Protein AF-A0A258SSS2-F1 (afdb_monomer)

Solvent-accessible surface area (backbone atoms only — not comparable to full-atom values): 5222 Å² total; per-residue (Å²): 94,27,67,33,16,46,51,52,49,51,52,36,58,74,70,70,54,55,67,56,61,50,15,57,75,50,71,47,52,45,69,54,49,53,32,33,36,54,26,74,38,62,55,66,52,71,73,52,53,52,35,49,32,61,75,69,69,50,59,68,69,62,35,52,49,52,51,52,30,30,71,72,18,52,71,69,84,82,78,85,44,83,92,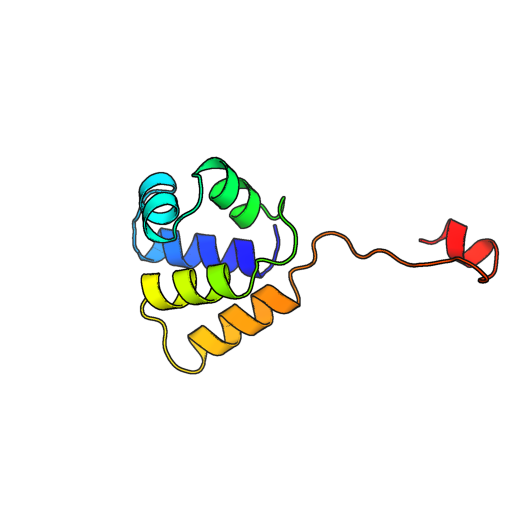54,58,72,68,53,57,77,74,105

Mean predicted aligned error: 5.87 Å

Nearest PDB structures (foldseek):
  3qq6-assembly1_A  TM=8.867E-01  e=8.617E-04  Bacillus subtilis
  3zkc-assembly1_B  TM=9.019E-01  e=1.146E-03  Bacillus subtilis subsp. subtilis str. 168
  7t5u-assembly1_A  TM=9.086E-01  e=4.501E-03  Escherichia coli
  3zkc-assembly1_A  TM=9.010E-01  e=2.853E-03  Bacillus subtilis subsp. subtilis str. 168
  1b0n-assembly1_A  TM=5.913E-01  e=3.879E-04  Bacillus subtilis

Foldseek 3Di:
DALLLCVLVVLCVVVVHDLQVLCVQLVHHSVVNVCSNVLVDAQDDPSSLVSSCVVSVDDDPVSVVSVVSSVRSGSDDDDDCVPHDPVVVVVD

Structure (mmCIF, N/CA/C/O backbone):
data_AF-A0A258SSS2-F1
#
_entry.id   AF-A0A258SSS2-F1
#
loop_
_atom_site.group_PDB
_atom_site.id
_atom_site.type_symbol
_atom_site.label_atom_id
_atom_site.label_alt_id
_atom_site.label_comp_id
_atom_site.label_asym_id
_atom_site.label_entity_id
_atom_site.label_seq_id
_atom_site.pdbx_PDB_ins_code
_atom_site.Cartn_x
_atom_site.Cartn_y
_atom_site.Cartn_z
_atom_site.occupancy
_atom_site.B_iso_or_equiv
_atom_site.auth_seq_id
_atom_site.auth_comp_id
_atom_site.auth_asym_id
_atom_site.auth_atom_id
_atom_site.pdbx_PDB_model_num
ATOM 1 N N . MET A 1 1 ? -4.556 6.774 -10.666 1.00 78.00 1 MET A N 1
ATOM 2 C CA . MET A 1 1 ? -4.926 5.706 -9.709 1.00 78.00 1 MET A CA 1
ATOM 3 C C . MET A 1 1 ? -4.710 4.357 -10.376 1.00 78.00 1 MET A C 1
ATOM 5 O O . MET A 1 1 ? -5.203 4.180 -11.480 1.00 78.00 1 MET A O 1
ATOM 9 N N . THR A 1 2 ? -3.946 3.449 -9.760 1.00 90.12 2 THR A N 1
ATOM 10 C CA . THR A 1 2 ? -3.708 2.097 -10.301 1.00 90.12 2 THR A CA 1
ATOM 11 C C . THR A 1 2 ? -4.899 1.177 -10.000 1.00 90.12 2 THR A C 1
ATOM 13 O O . THR A 1 2 ? -5.628 1.446 -9.037 1.00 90.12 2 THR A O 1
ATOM 16 N N . PRO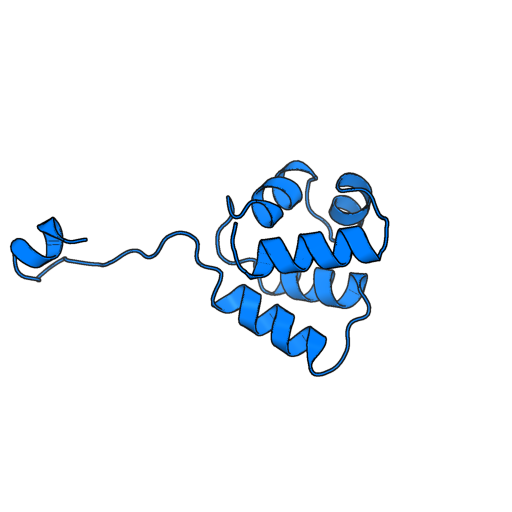 A 1 3 ? -5.112 0.092 -10.771 1.00 92.00 3 PRO A N 1
ATOM 17 C CA . PRO A 1 3 ? -6.169 -0.881 -10.482 1.00 92.00 3 PRO A CA 1
ATOM 18 C C . PRO A 1 3 ? -6.100 -1.440 -9.051 1.00 92.00 3 PRO A C 1
ATOM 20 O O . PRO A 1 3 ? -7.115 -1.480 -8.357 1.00 92.00 3 PRO A O 1
ATOM 23 N N . PHE A 1 4 ? -4.898 -1.760 -8.557 1.00 94.75 4 PHE A N 1
ATOM 24 C CA . PHE A 1 4 ? -4.697 -2.202 -7.174 1.00 94.75 4 PHE A CA 1
ATOM 25 C C . PHE A 1 4 ? -5.053 -1.113 -6.153 1.00 94.75 4 PHE A C 1
ATOM 27 O O . PHE A 1 4 ? -5.787 -1.372 -5.203 1.00 94.75 4 PHE A O 1
ATOM 34 N N . GLY A 1 5 ? -4.578 0.122 -6.359 1.00 95.38 5 GLY A N 1
ATOM 35 C CA . GLY A 1 5 ? -4.858 1.241 -5.455 1.00 95.38 5 GLY A CA 1
ATOM 36 C C . GLY A 1 5 ? -6.353 1.542 -5.330 1.00 95.38 5 GLY A C 1
ATOM 37 O O . GLY A 1 5 ? -6.849 1.751 -4.222 1.00 95.38 5 GLY A O 1
ATOM 38 N N . ARG A 1 6 ? -7.087 1.479 -6.451 1.00 95.62 6 ARG A N 1
ATOM 39 C CA . ARG A 1 6 ? -8.553 1.585 -6.470 1.00 95.62 6 ARG A CA 1
ATOM 40 C C . ARG A 1 6 ? -9.189 0.501 -5.602 1.00 95.62 6 ARG A C 1
ATOM 42 O O . ARG A 1 6 ? -9.987 0.816 -4.722 1.00 95.62 6 ARG A O 1
ATOM 49 N N . ARG A 1 7 ? -8.808 -0.759 -5.826 1.00 95.88 7 ARG A N 1
ATOM 50 C CA . ARG A 1 7 ? -9.389 -1.910 -5.129 1.00 95.88 7 ARG A CA 1
ATOM 51 C C . ARG A 1 7 ? -9.142 -1.864 -3.622 1.00 95.88 7 ARG A C 1
ATOM 53 O O . ARG A 1 7 ? -10.051 -2.125 -2.838 1.00 95.88 7 ARG A O 1
ATOM 60 N N . VAL A 1 8 ? -7.936 -1.471 -3.213 1.00 96.12 8 VAL A N 1
ATOM 61 C CA . VAL A 1 8 ? -7.584 -1.253 -1.803 1.00 96.12 8 VAL A CA 1
ATOM 62 C C . VAL A 1 8 ? -8.466 -0.176 -1.174 1.00 96.12 8 VAL A C 1
ATOM 64 O O . VAL A 1 8 ? -9.011 -0.387 -0.091 1.00 96.12 8 VAL A O 1
ATOM 67 N N . ARG A 1 9 ? -8.670 0.948 -1.869 1.00 97.06 9 ARG A N 1
ATOM 68 C CA . ARG A 1 9 ? -9.526 2.039 -1.389 1.00 97.06 9 ARG A CA 1
ATOM 69 C C . ARG A 1 9 ? -10.986 1.609 -1.233 1.00 97.06 9 ARG A C 1
ATOM 71 O O . ARG A 1 9 ? -11.625 1.987 -0.254 1.00 97.06 9 ARG A O 1
ATOM 78 N N . GLU A 1 10 ? -11.503 0.808 -2.162 1.00 96.75 10 GLU A N 1
ATOM 79 C CA . GLU A 1 10 ? -12.851 0.228 -2.083 1.00 96.75 10 GLU A CA 1
ATOM 80 C C . GLU A 1 10 ? -12.992 -0.723 -0.893 1.00 96.75 10 GLU A C 1
ATOM 82 O O . GLU A 1 10 ? -13.940 -0.607 -0.121 1.00 96.75 10 GLU A O 1
ATOM 87 N N . LEU A 1 11 ? -12.042 -1.643 -0.707 1.00 96.50 11 LEU A N 1
ATOM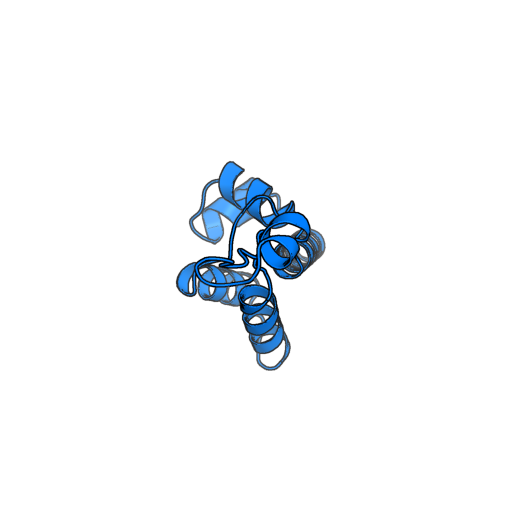 88 C CA . LEU A 1 11 ? -12.006 -2.552 0.443 1.00 96.50 11 LEU A CA 1
ATOM 89 C C . LEU A 1 11 ? -11.969 -1.782 1.768 1.00 96.50 11 LEU A C 1
ATOM 91 O O . LEU A 1 11 ? -12.731 -2.091 2.686 1.00 96.50 11 LEU A O 1
ATOM 95 N N . ARG A 1 12 ? -11.138 -0.738 1.844 1.00 97.75 12 ARG A N 1
ATOM 96 C CA . ARG A 1 12 ? -11.038 0.128 3.019 1.00 97.75 12 ARG A CA 1
ATOM 97 C C . ARG A 1 12 ? -12.359 0.836 3.319 1.00 97.75 12 ARG A C 1
ATOM 99 O O . ARG A 1 12 ? -12.800 0.830 4.465 1.00 97.75 12 ARG A O 1
ATOM 106 N N . ALA A 1 13 ? -13.001 1.399 2.294 1.00 97.56 13 ALA A N 1
ATOM 107 C CA . ALA A 1 13 ? -14.303 2.050 2.424 1.00 97.56 13 ALA A CA 1
ATOM 108 C C . ALA A 1 13 ? -15.399 1.063 2.858 1.00 97.56 13 ALA A C 1
ATOM 110 O O . ALA A 1 13 ? -16.158 1.376 3.769 1.00 97.56 13 ALA A O 1
ATOM 111 N N . ARG A 1 14 ? -15.437 -0.147 2.277 1.00 96.81 14 ARG A N 1
ATOM 112 C CA . ARG A 1 14 ? -16.381 -1.211 2.667 1.00 96.81 14 ARG A CA 1
ATOM 113 C C . ARG A 1 14 ? -16.211 -1.639 4.125 1.00 96.81 14 ARG A C 1
ATOM 115 O O . ARG A 1 14 ? -17.203 -1.866 4.803 1.00 96.81 14 ARG A O 1
ATOM 122 N N . LYS A 1 15 ? -14.968 -1.732 4.610 1.00 96.75 15 LYS A N 1
ATOM 123 C CA . LYS A 1 15 ? -14.668 -2.077 6.010 1.00 96.75 15 LYS A CA 1
ATOM 124 C C . LYS A 1 15 ? -14.916 -0.912 6.983 1.00 96.75 15 LYS A C 1
ATOM 126 O O . LYS A 1 15 ? -14.947 -1.137 8.186 1.00 96.75 15 LYS A O 1
ATOM 131 N N . GLY A 1 16 ? -15.077 0.318 6.485 1.00 97.75 16 GLY A N 1
ATOM 132 C CA . GLY A 1 16 ? -15.356 1.500 7.307 1.00 97.75 16 GLY A CA 1
ATOM 133 C C . GLY A 1 16 ? -14.170 1.989 8.144 1.00 97.75 16 GLY A C 1
ATOM 134 O O . GLY A 1 16 ? -14.375 2.681 9.134 1.00 97.75 16 GLY A O 1
ATOM 135 N N . VAL A 1 17 ? -12.937 1.637 7.765 1.00 98.06 17 VAL A N 1
ATOM 136 C CA . VAL A 1 17 ? -11.726 2.005 8.520 1.00 98.06 17 VAL A CA 1
ATOM 137 C C . VAL A 1 17 ? -11.046 3.237 7.931 1.00 98.06 17 VAL A C 1
ATOM 139 O O . VAL A 1 17 ? -11.038 3.481 6.713 1.00 98.06 17 VAL A O 1
ATOM 142 N N . THR A 1 18 ? -10.428 4.025 8.799 1.00 98.25 18 THR A N 1
ATOM 143 C CA . THR A 1 18 ? -9.638 5.181 8.387 1.00 98.25 18 THR A CA 1
ATOM 144 C C . THR A 1 18 ? -8.369 4.748 7.650 1.00 98.25 18 THR A C 1
ATOM 146 O O . THR A 1 18 ? -7.885 3.618 7.755 1.00 98.25 18 THR A O 1
ATOM 149 N N . LEU A 1 19 ? -7.797 5.680 6.885 1.00 98.25 19 LEU A N 1
ATOM 150 C CA . LEU A 1 19 ? -6.518 5.471 6.206 1.00 98.25 19 LEU A CA 1
ATOM 151 C C . LEU A 1 19 ? -5.397 5.135 7.207 1.00 98.25 19 LEU A C 1
ATOM 153 O O . LEU A 1 19 ? -4.601 4.237 6.951 1.00 98.25 19 LEU A O 1
ATOM 157 N N . SER A 1 20 ? -5.347 5.824 8.351 1.00 98.31 20 SER A N 1
ATOM 158 C CA . SER A 1 20 ? -4.303 5.621 9.361 1.00 98.31 20 SER A CA 1
ATOM 159 C C . SER A 1 20 ? -4.412 4.266 10.058 1.00 98.31 20 SER A C 1
ATOM 161 O O . SER A 1 20 ? -3.398 3.590 10.217 1.00 98.31 20 SER A O 1
ATOM 163 N N . GLU A 1 21 ? -5.621 3.832 10.424 1.00 98.44 21 GLU A N 1
ATOM 164 C CA . GLU A 1 21 ? -5.843 2.511 11.033 1.00 98.44 21 GLU A CA 1
ATOM 165 C C . GLU A 1 21 ? -5.408 1.386 10.099 1.00 98.44 21 GLU A C 1
ATOM 167 O O . GLU A 1 21 ? -4.655 0.499 10.502 1.00 98.44 21 GLU A O 1
ATOM 172 N N . MET A 1 22 ? -5.832 1.444 8.831 1.00 98.31 22 MET A N 1
ATOM 173 C CA . MET A 1 22 ? -5.426 0.441 7.853 1.00 98.31 22 MET A CA 1
ATOM 174 C C . MET A 1 22 ? -3.914 0.471 7.626 1.00 98.31 22 MET A C 1
ATOM 176 O O . MET A 1 22 ? -3.295 -0.590 7.589 1.00 98.31 22 MET A O 1
ATOM 180 N N . ALA A 1 23 ? -3.313 1.656 7.477 1.00 98.31 23 ALA A N 1
ATOM 181 C CA . ALA A 1 23 ? -1.880 1.788 7.233 1.00 98.31 23 ALA A CA 1
ATOM 182 C C . ALA A 1 23 ? -1.059 1.118 8.342 1.00 98.31 23 ALA A C 1
ATOM 184 O O . ALA A 1 23 ? -0.190 0.297 8.042 1.00 98.31 23 ALA A O 1
ATOM 185 N N . HIS A 1 24 ? -1.391 1.389 9.607 1.00 98.12 24 HIS A N 1
ATOM 186 C CA . HIS A 1 24 ? -0.743 0.737 10.742 1.00 98.12 24 HIS A CA 1
ATOM 187 C C . HIS A 1 24 ? -0.970 -0.778 10.739 1.00 98.12 24 HIS A C 1
ATOM 189 O O . HIS A 1 24 ? -0.012 -1.530 10.901 1.00 98.12 24 HIS A O 1
ATOM 195 N N . ALA A 1 25 ? -2.198 -1.237 10.482 1.00 97.75 25 ALA A N 1
ATOM 196 C CA . ALA A 1 25 ? -2.522 -2.662 10.477 1.00 97.75 25 ALA A CA 1
ATOM 197 C C . ALA A 1 25 ? -1.785 -3.450 9.380 1.00 97.75 25 ALA A C 1
ATOM 199 O O . ALA A 1 25 ? -1.347 -4.573 9.615 1.00 97.75 25 ALA A O 1
ATOM 200 N N . VAL A 1 26 ? -1.601 -2.862 8.193 1.00 97.44 26 VAL A N 1
ATOM 201 C CA . VAL A 1 26 ? -0.838 -3.490 7.099 1.00 97.44 26 VAL A CA 1
ATOM 202 C C . VAL A 1 26 ? 0.655 -3.151 7.146 1.00 97.44 26 VAL A C 1
ATOM 204 O O . VAL A 1 26 ? 1.389 -3.527 6.235 1.00 97.44 26 VAL A O 1
ATOM 207 N N . GLY A 1 27 ? 1.127 -2.464 8.192 1.00 97.38 27 GLY A N 1
ATOM 208 C CA . GLY A 1 27 ? 2.539 -2.171 8.445 1.00 97.38 27 GLY A CA 1
ATOM 209 C C . GLY A 1 27 ? 3.181 -1.230 7.422 1.00 97.38 27 GLY A C 1
ATOM 210 O O . GLY A 1 27 ? 4.277 -1.514 6.928 1.00 97.38 27 GLY A O 1
ATOM 211 N N . VAL A 1 28 ? 2.495 -0.145 7.060 1.00 97.38 28 VAL A N 1
ATOM 212 C CA . VAL A 1 28 ? 3.012 0.951 6.222 1.00 97.38 28 VAL A CA 1
ATOM 213 C C . VAL A 1 28 ? 2.643 2.307 6.826 1.00 97.38 28 VAL A C 1
ATOM 215 O O . VAL A 1 28 ? 1.816 2.403 7.727 1.00 97.38 28 VAL A O 1
ATOM 218 N N . THR A 1 29 ? 3.234 3.390 6.323 1.00 98.12 29 THR A N 1
ATOM 219 C CA . THR A 1 29 ? 2.849 4.737 6.767 1.00 98.12 29 THR A CA 1
ATOM 220 C C . THR A 1 29 ? 1.532 5.186 6.116 1.00 98.12 29 THR A C 1
ATOM 222 O O . THR A 1 29 ? 1.253 4.797 4.975 1.00 98.12 29 THR A O 1
ATOM 225 N N . PRO A 1 30 ? 0.741 6.065 6.763 1.00 98.00 30 PRO A N 1
ATOM 226 C CA . PRO A 1 30 ? -0.448 6.663 6.145 1.00 98.00 30 PRO A CA 1
ATOM 227 C C . PRO A 1 30 ? -0.130 7.341 4.804 1.00 98.00 30 PRO A C 1
ATOM 229 O O . PRO A 1 30 ? -0.843 7.164 3.818 1.00 98.00 30 PRO A O 1
ATOM 232 N N . THR A 1 31 ? 1.006 8.039 4.715 1.00 97.44 31 THR A N 1
ATOM 233 C CA . THR A 1 31 ? 1.486 8.664 3.472 1.00 97.44 31 THR A CA 1
ATOM 234 C C . THR A 1 31 ? 1.731 7.641 2.364 1.00 97.44 31 THR A C 1
ATOM 236 O O . THR A 1 31 ? 1.375 7.883 1.209 1.00 97.44 31 THR A O 1
ATOM 239 N N . TYR A 1 32 ? 2.319 6.487 2.696 1.00 96.75 32 TYR A N 1
ATOM 240 C CA . TYR A 1 32 ? 2.523 5.406 1.735 1.00 96.75 32 TYR A CA 1
ATOM 241 C C . TYR A 1 32 ? 1.186 4.856 1.233 1.00 96.75 32 TYR A C 1
ATOM 243 O O . TYR A 1 32 ? 0.994 4.764 0.019 1.00 96.75 32 TYR A O 1
ATOM 251 N N . LEU A 1 33 ? 0.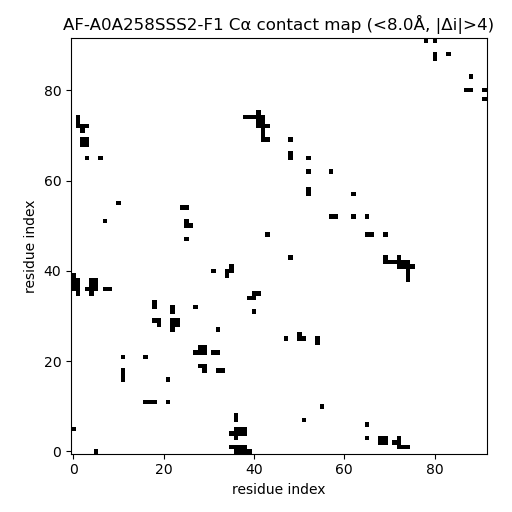255 4.539 2.141 1.00 97.31 33 LEU A N 1
ATOM 252 C CA . LEU A 1 33 ? -1.055 4.000 1.771 1.00 97.31 33 LEU A CA 1
ATOM 253 C C . LEU A 1 33 ? -1.857 5.000 0.926 1.00 97.31 33 LEU A C 1
ATOM 255 O O . LEU A 1 33 ? -2.423 4.622 -0.094 1.00 97.31 33 LEU A O 1
ATOM 259 N N . SER A 1 34 ? -1.824 6.290 1.269 1.00 97.25 34 SER A N 1
ATOM 260 C CA . SER A 1 34 ? -2.438 7.347 0.456 1.00 97.25 34 SER A CA 1
ATOM 261 C C . SER A 1 34 ? -1.835 7.410 -0.949 1.00 97.25 34 SER A C 1
ATOM 263 O O . SER A 1 34 ? -2.561 7.450 -1.946 1.00 97.25 34 SER A O 1
ATOM 265 N N . ALA A 1 35 ? -0.506 7.376 -1.068 1.00 95.50 35 ALA A N 1
ATOM 266 C CA . ALA A 1 35 ? 0.149 7.375 -2.371 1.00 95.50 35 ALA A CA 1
ATOM 267 C C . ALA A 1 35 ? -0.220 6.125 -3.192 1.00 95.50 35 ALA A C 1
ATOM 269 O O . ALA A 1 35 ? -0.462 6.239 -4.392 1.00 95.50 35 ALA A O 1
ATOM 270 N N . LEU A 1 36 ? -0.321 4.958 -2.554 1.00 94.88 36 LEU A N 1
ATOM 271 C CA . LEU A 1 36 ? -0.748 3.705 -3.176 1.00 94.88 36 LEU A CA 1
ATOM 272 C C . LEU A 1 36 ? -2.191 3.779 -3.693 1.00 94.88 36 LEU A C 1
ATOM 274 O O . LEU A 1 36 ? -2.422 3.538 -4.877 1.00 94.88 36 LEU A O 1
ATOM 278 N N . GLU A 1 37 ? -3.142 4.192 -2.852 1.00 95.75 37 GLU A N 1
ATOM 279 C CA . GLU A 1 37 ? -4.559 4.323 -3.221 1.00 95.75 37 GLU A CA 1
ATOM 280 C C . GLU A 1 37 ? -4.788 5.330 -4.348 1.00 95.75 37 GLU A C 1
ATOM 282 O O . GLU A 1 37 ? -5.696 5.164 -5.154 1.00 95.75 37 GLU A O 1
ATOM 287 N N . ASN A 1 38 ? -3.951 6.362 -4.449 1.00 94.50 38 ASN A N 1
ATOM 288 C CA . ASN A 1 38 ? -4.044 7.356 -5.519 1.00 94.50 38 ASN A CA 1
ATOM 289 C C . ASN A 1 38 ? -3.224 6.981 -6.772 1.00 94.50 38 ASN A C 1
ATOM 291 O O . ASN A 1 38 ? -3.266 7.690 -7.780 1.00 94.50 38 ASN A O 1
ATOM 295 N N . GLY A 1 39 ? -2.522 5.841 -6.769 1.00 89.56 39 GLY A N 1
ATOM 296 C CA . GLY A 1 39 ? -1.689 5.372 -7.884 1.00 89.56 39 GLY A CA 1
ATOM 297 C C . GLY A 1 39 ? -0.387 6.150 -8.079 1.00 89.56 39 GLY A C 1
ATOM 298 O O . GLY A 1 39 ? 0.159 6.161 -9.174 1.00 89.56 39 GLY A O 1
ATOM 299 N N . LYS A 1 40 ? 0.100 6.809 -7.026 1.00 89.12 40 LYS A N 1
ATOM 300 C CA . LYS A 1 40 ? 1.402 7.493 -6.963 1.00 89.12 40 LYS A CA 1
ATOM 301 C C . LYS A 1 40 ? 2.525 6.568 -6.466 1.00 89.12 40 LYS A C 1
ATOM 303 O O . LYS A 1 40 ? 3.606 7.038 -6.121 1.00 89.12 40 LYS A O 1
ATOM 308 N N . ARG A 1 41 ? 2.272 5.258 -6.377 1.00 87.19 41 ARG A N 1
ATOM 309 C CA . ARG A 1 41 ? 3.268 4.228 -6.053 1.00 87.19 41 ARG A CA 1
ATOM 310 C C . ARG A 1 41 ? 3.314 3.171 -7.139 1.00 87.19 41 ARG A C 1
ATOM 312 O O . ARG A 1 41 ? 2.285 2.862 -7.733 1.00 87.19 41 ARG A O 1
ATOM 319 N N . GLY A 1 42 ? 4.528 2.662 -7.357 1.00 82.19 42 GLY A N 1
ATOM 320 C CA . GLY A 1 42 ? 4.817 1.542 -8.246 1.00 82.19 42 GLY A CA 1
ATOM 321 C C . GLY A 1 42 ? 4.131 0.246 -7.818 1.00 82.19 42 GLY A C 1
ATOM 322 O O . GLY A 1 42 ? 3.355 0.235 -6.858 1.00 82.19 42 GLY A O 1
ATOM 323 N N . ARG A 1 43 ? 4.467 -0.850 -8.506 1.00 87.25 43 ARG A N 1
ATOM 324 C CA . ARG A 1 43 ? 3.973 -2.190 -8.174 1.00 87.25 43 ARG A CA 1
ATOM 325 C C . ARG A 1 43 ? 4.166 -2.465 -6.674 1.00 87.25 43 ARG A C 1
ATOM 327 O O . ARG A 1 43 ? 5.294 -2.352 -6.183 1.00 87.25 43 ARG A O 1
ATOM 334 N N . PRO A 1 44 ? 3.093 -2.779 -5.925 1.00 91.81 44 PRO A N 1
ATOM 335 C CA . PRO A 1 44 ? 3.222 -3.113 -4.515 1.00 91.81 44 PRO A CA 1
ATOM 336 C C . PRO A 1 44 ? 4.037 -4.401 -4.369 1.00 91.81 44 PRO A C 1
ATOM 338 O O . PRO A 1 44 ? 3.970 -5.302 -5.206 1.00 91.81 44 PRO A O 1
ATOM 341 N N . THR A 1 45 ? 4.819 -4.492 -3.297 1.00 93.19 45 THR A N 1
ATOM 342 C CA . THR A 1 45 ? 5.636 -5.678 -3.036 1.00 93.19 45 THR A CA 1
ATOM 343 C C . THR A 1 45 ? 4.758 -6.858 -2.628 1.00 93.19 45 THR A C 1
ATOM 345 O O . THR A 1 45 ? 3.712 -6.676 -2.000 1.00 93.19 45 THR A O 1
ATOM 348 N N . TRP A 1 46 ? 5.204 -8.082 -2.918 1.00 93.94 46 TRP A N 1
ATOM 349 C CA . TRP A 1 46 ? 4.478 -9.294 -2.529 1.00 93.94 46 TRP A CA 1
ATOM 350 C C . TRP A 1 46 ? 4.122 -9.333 -1.024 1.00 93.94 46 TRP A C 1
ATOM 352 O O . TRP A 1 46 ? 2.949 -9.548 -0.715 1.00 93.94 46 TRP A O 1
ATOM 362 N N . PRO A 1 47 ? 5.026 -8.989 -0.075 1.00 96.31 47 PRO A N 1
ATOM 363 C CA . PRO A 1 47 ? 4.670 -8.934 1.346 1.00 96.31 47 PRO A CA 1
ATOM 364 C C . PRO A 1 47 ? 3.583 -7.906 1.686 1.00 96.31 47 PRO A C 1
ATOM 366 O O . PRO A 1 47 ? 2.814 -8.098 2.625 1.00 96.31 47 PRO A O 1
ATOM 369 N N . LEU A 1 48 ? 3.500 -6.785 0.960 1.00 95.94 48 LEU A N 1
ATOM 370 C CA . LEU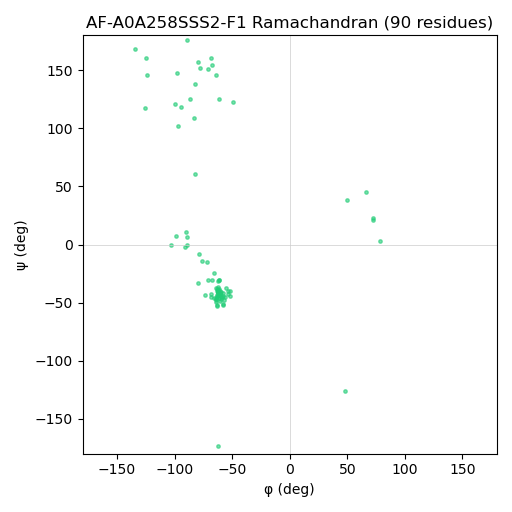 A 1 48 ? 2.405 -5.835 1.154 1.00 95.94 48 LEU A CA 1
ATOM 371 C C . LEU A 1 48 ? 1.075 -6.427 0.685 1.00 95.94 48 LEU A C 1
ATOM 373 O O . LEU A 1 48 ? 0.088 -6.319 1.406 1.00 95.94 48 LEU A O 1
ATOM 377 N N . VAL A 1 49 ? 1.058 -7.068 -0.483 1.00 96.12 49 VAL A N 1
ATOM 378 C CA . VAL A 1 49 ? -0.148 -7.708 -1.023 1.00 96.12 49 VAL A CA 1
ATOM 379 C C . VAL A 1 49 ? -0.672 -8.772 -0.055 1.00 96.12 49 VAL A C 1
ATOM 381 O O . VAL A 1 49 ? -1.857 -8.761 0.266 1.00 96.12 49 VAL A O 1
ATOM 384 N N . GLN A 1 50 ? 0.205 -9.614 0.500 1.00 96.62 50 GLN A N 1
ATOM 385 C CA . GLN A 1 50 ? -0.186 -10.630 1.486 1.00 96.62 50 GLN A CA 1
ATOM 386 C C . GLN A 1 50 ? -0.765 -10.022 2.773 1.00 96.62 50 GLN A C 1
ATOM 388 O O . GLN A 1 50 ? -1.791 -10.485 3.263 1.00 96.62 50 GLN A O 1
ATOM 393 N N . ARG A 1 51 ? -0.170 -8.940 3.298 1.00 97.56 51 ARG A N 1
ATOM 394 C CA . ARG A 1 51 ? -0.714 -8.226 4.471 1.00 97.56 51 ARG A CA 1
ATOM 395 C C . ARG A 1 51 ? -2.088 -7.620 4.195 1.00 97.56 51 ARG A C 1
ATOM 397 O O . ARG A 1 51 ? -2.947 -7.655 5.068 1.00 97.56 51 ARG A O 1
ATOM 404 N N . VAL A 1 52 ? -2.309 -7.088 2.992 1.00 96.75 52 VAL A N 1
ATOM 405 C CA . VAL A 1 52 ? -3.619 -6.568 2.568 1.00 96.75 52 VAL A CA 1
ATOM 406 C C . VAL A 1 52 ? -4.653 -7.694 2.479 1.00 96.75 52 VAL A C 1
ATOM 408 O O . VAL A 1 52 ? -5.751 -7.535 3.009 1.00 96.75 52 VAL A O 1
ATOM 411 N N . ILE A 1 53 ? -4.300 -8.832 1.873 1.00 96.19 53 ILE A N 1
ATOM 412 C CA . ILE A 1 53 ? -5.168 -10.019 1.783 1.00 96.19 53 ILE A CA 1
ATOM 413 C C . ILE A 1 53 ? -5.562 -10.502 3.183 1.00 96.19 53 ILE A C 1
ATOM 415 O O . ILE A 1 53 ? -6.749 -10.618 3.487 1.00 96.19 53 ILE A O 1
ATOM 419 N N . ALA A 1 54 ? -4.576 -10.681 4.066 1.00 96.44 54 ALA A N 1
ATOM 420 C CA . ALA A 1 54 ? -4.808 -11.099 5.445 1.00 96.44 54 ALA A CA 1
ATOM 421 C C . A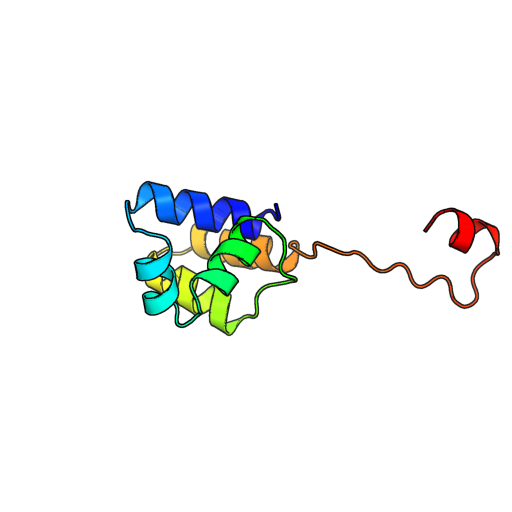LA A 1 54 ? -5.679 -10.090 6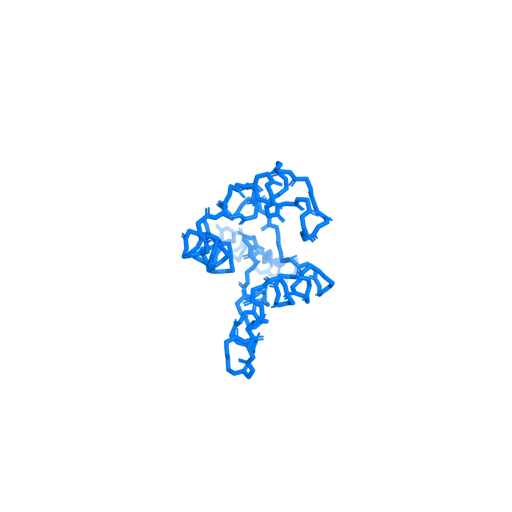.214 1.00 96.44 54 ALA A C 1
ATOM 423 O O . ALA A 1 54 ? -6.616 -10.478 6.908 1.00 96.44 54 ALA A O 1
ATOM 424 N N . TYR A 1 55 ? -5.427 -8.787 6.058 1.00 97.38 55 TYR A N 1
ATOM 425 C CA . TYR A 1 55 ? -6.184 -7.740 6.749 1.00 97.38 55 TYR A CA 1
ATOM 426 C C . TYR A 1 55 ? -7.672 -7.714 6.376 1.00 97.38 55 TYR A C 1
ATOM 428 O O . TYR A 1 55 ? -8.521 -7.421 7.227 1.00 97.38 55 TYR A O 1
ATOM 436 N N . PHE A 1 56 ? -8.005 -7.992 5.116 1.00 96.06 56 PHE A N 1
ATOM 437 C CA . PHE A 1 56 ? -9.393 -8.047 4.655 1.00 96.06 56 PHE A CA 1
ATOM 438 C C . PHE A 1 56 ? -10.018 -9.441 4.751 1.00 96.06 56 PHE A C 1
ATOM 440 O O . PHE A 1 56 ? -11.209 -9.561 4.483 1.00 96.06 56 PHE A O 1
ATOM 447 N N . ASN A 1 57 ? -9.259 -10.457 5.179 1.00 93.44 57 ASN A N 1
ATOM 448 C CA . ASN A 1 57 ? -9.700 -11.851 5.257 1.00 93.44 57 ASN A CA 1
ATOM 449 C C . ASN A 1 57 ? -10.351 -12.339 3.948 1.00 93.44 57 ASN A C 1
ATOM 451 O O . ASN A 1 5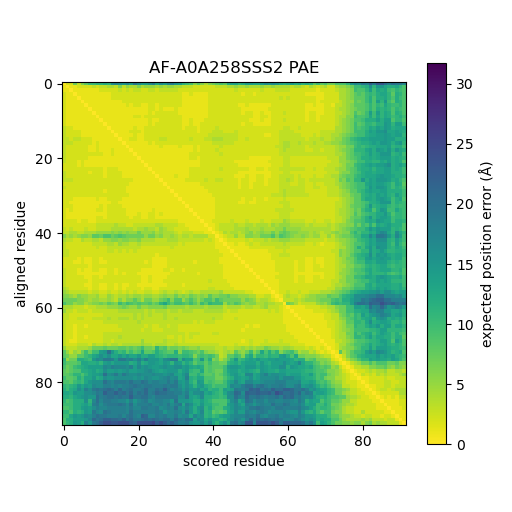7 ? -11.363 -13.039 3.961 1.00 93.44 57 ASN A O 1
ATOM 455 N N . VAL A 1 58 ? -9.794 -11.905 2.816 1.00 91.50 58 VAL A N 1
ATOM 456 C CA . VAL A 1 58 ? -10.261 -12.301 1.483 1.00 91.50 58 VAL A CA 1
ATOM 457 C C . VAL A 1 58 ? -9.663 -13.653 1.122 1.00 91.50 58 VAL A C 1
ATOM 459 O O . VAL A 1 58 ? -8.492 -13.921 1.397 1.00 91.50 58 VAL A O 1
ATOM 462 N N . ILE A 1 59 ? -10.482 -14.509 0.525 1.00 88.44 59 ILE A N 1
ATOM 463 C CA . ILE A 1 59 ? -10.160 -15.907 0.230 1.00 88.44 59 ILE A CA 1
ATOM 464 C C . ILE A 1 59 ? -10.361 -16.191 -1.261 1.00 88.44 59 ILE A C 1
ATOM 466 O O . ILE A 1 59 ? -11.092 -15.459 -1.929 1.00 88.44 59 ILE A O 1
ATOM 470 N N . TRP A 1 60 ? -9.738 -17.270 -1.750 1.00 89.69 60 TRP A N 1
ATOM 471 C CA . TRP A 1 60 ? -9.902 -17.787 -3.116 1.00 89.69 60 TRP A CA 1
ATOM 472 C C . TRP A 1 60 ? -9.786 -16.676 -4.178 1.00 89.69 60 TRP A C 1
ATOM 474 O O . TRP A 1 60 ? -8.809 -15.923 -4.171 1.00 89.69 60 TRP A O 1
ATOM 484 N N . ASP A 1 61 ? -10.791 -16.547 -5.041 1.00 89.12 61 ASP A N 1
ATOM 485 C CA . ASP A 1 61 ? -10.821 -15.664 -6.207 1.00 89.12 61 ASP A CA 1
ATOM 486 C C . ASP A 1 61 ? -10.539 -14.191 -5.865 1.00 89.12 61 ASP A C 1
ATOM 488 O O . ASP A 1 61 ? -9.837 -13.507 -6.604 1.00 89.12 61 ASP A O 1
ATOM 492 N N . GLU A 1 62 ? -11.011 -13.679 -4.719 1.00 89.31 62 GLU A N 1
ATOM 493 C CA . GLU A 1 62 ? -10.785 -12.269 -4.351 1.00 89.31 62 GLU A CA 1
ATOM 494 C C . GLU A 1 62 ? -9.314 -12.003 -3.979 1.00 89.31 62 GLU A C 1
ATOM 496 O O . GLU A 1 62 ? -8.794 -10.905 -4.213 1.00 89.31 62 GLU A O 1
ATOM 501 N N . ALA A 1 63 ? -8.623 -13.007 -3.428 1.00 92.12 63 ALA A N 1
ATOM 502 C CA . ALA A 1 63 ? -7.194 -12.931 -3.143 1.00 92.12 63 ALA A CA 1
ATOM 503 C C . ALA A 1 63 ? -6.363 -13.013 -4.432 1.00 92.12 63 ALA A C 1
ATOM 505 O O . ALA A 1 63 ? -5.435 -12.215 -4.609 1.00 92.12 63 ALA A O 1
ATOM 506 N N . GLU A 1 64 ? -6.726 -13.919 -5.344 1.00 92.31 64 GLU A N 1
ATOM 507 C CA . GLU A 1 64 ? -6.092 -14.046 -6.661 1.00 92.31 64 GLU A CA 1
ATOM 508 C C . GLU A 1 64 ? -6.264 -12.762 -7.485 1.00 92.31 64 GLU A C 1
ATOM 510 O O . GLU A 1 64 ? -5.298 -12.234 -8.043 1.00 92.31 64 GLU A O 1
ATOM 515 N N . ASP A 1 65 ? -7.458 -12.166 -7.469 1.00 93.88 65 ASP A N 1
ATOM 516 C CA . ASP A 1 65 ? -7.713 -10.889 -8.130 1.00 93.88 65 ASP A CA 1
ATOM 517 C C . ASP A 1 65 ? -6.854 -9.758 -7.558 1.00 93.88 65 ASP A C 1
ATOM 519 O O . ASP A 1 65 ? -6.298 -8.957 -8.314 1.00 93.88 65 ASP A O 1
ATOM 523 N N . LEU A 1 66 ? -6.692 -9.675 -6.234 1.00 93.38 66 LEU A N 1
ATOM 524 C CA . LEU A 1 66 ? -5.808 -8.678 -5.622 1.00 93.38 66 LEU A CA 1
ATOM 525 C C . LEU A 1 66 ? -4.350 -8.861 -6.042 1.00 93.38 66 LEU A C 1
ATOM 527 O O . LEU A 1 66 ? -3.659 -7.864 -6.284 1.00 93.38 66 LEU A O 1
ATOM 531 N N . GLN A 1 67 ? -3.885 -10.106 -6.139 1.00 93.62 67 GLN A N 1
ATOM 532 C CA . GLN A 1 67 ? -2.544 -10.415 -6.628 1.00 93.62 67 GLN A CA 1
ATOM 533 C C . GLN A 1 67 ? -2.395 -9.977 -8.081 1.00 93.62 67 GLN A C 1
ATOM 535 O O . GLN A 1 67 ? -1.519 -9.164 -8.372 1.00 93.62 67 GLN A O 1
ATOM 540 N N . ARG A 1 68 ? -3.299 -10.398 -8.966 1.00 93.31 68 ARG A N 1
ATOM 541 C CA . ARG A 1 68 ? -3.299 -10.019 -10.385 1.00 93.31 68 ARG A CA 1
ATOM 542 C C . ARG A 1 68 ? -3.324 -8.502 -10.575 1.00 93.31 68 ARG A C 1
ATOM 544 O O . ARG A 1 68 ? -2.536 -7.957 -11.348 1.00 93.31 68 ARG A O 1
ATOM 551 N N . LEU A 1 69 ? -4.181 -7.795 -9.833 1.00 92.88 69 LEU A N 1
ATOM 552 C CA . LEU A 1 69 ? -4.253 -6.332 -9.862 1.00 92.88 69 LEU A CA 1
ATOM 553 C C . LEU A 1 69 ? -2.936 -5.689 -9.421 1.00 92.88 69 LEU A C 1
ATOM 555 O O . LEU A 1 69 ? -2.539 -4.678 -10.003 1.00 92.88 69 LEU A O 1
ATOM 559 N N . ALA A 1 70 ? -2.254 -6.248 -8.419 1.00 92.31 70 ALA A N 1
ATOM 560 C CA . ALA A 1 70 ? -0.931 -5.788 -8.011 1.00 92.31 70 ALA A CA 1
ATOM 561 C C . ALA A 1 70 ? 0.103 -5.954 -9.133 1.00 92.31 70 ALA A C 1
ATOM 563 O O . ALA A 1 70 ? 0.904 -5.043 -9.341 1.00 92.31 70 ALA A O 1
ATOM 564 N N . GLU A 1 71 ? 0.071 -7.057 -9.884 1.00 88.44 71 GLU A N 1
ATOM 565 C CA . GLU A 1 71 ? 1.037 -7.317 -10.962 1.00 88.44 71 GLU A CA 1
ATOM 566 C C . GLU A 1 71 ? 0.940 -6.304 -12.100 1.00 88.44 71 GLU A C 1
ATOM 568 O O . GLU A 1 71 ? 1.953 -5.735 -12.520 1.00 88.44 71 GLU A O 1
ATOM 573 N N . VAL A 1 72 ? -0.288 -6.021 -12.537 1.00 85.00 72 VAL A N 1
ATOM 574 C CA . VAL A 1 72 ? -0.566 -5.073 -13.628 1.00 85.00 72 VAL A CA 1
ATOM 575 C C . VAL A 1 72 ? -0.501 -3.608 -13.184 1.00 85.00 72 VAL A C 1
ATOM 577 O O . VAL A 1 72 ? -0.551 -2.701 -14.011 1.00 85.00 72 VAL A O 1
ATOM 580 N N . SER A 1 73 ? -0.372 -3.337 -11.882 1.00 82.44 73 SER A N 1
ATOM 581 C CA . SER A 1 73 ? -0.306 -1.977 -11.331 1.00 82.44 73 SER A CA 1
ATOM 582 C C . SER A 1 73 ? 1.102 -1.383 -11.417 1.00 82.44 73 SER A C 1
ATOM 584 O O . SER A 1 73 ? 1.698 -1.009 -10.405 1.00 82.44 73 SER A O 1
ATOM 586 N N . HIS A 1 74 ? 1.612 -1.248 -12.641 1.00 72.25 74 HIS A N 1
ATOM 587 C CA . HIS A 1 74 ? 2.792 -0.448 -12.961 1.00 72.25 74 HIS A CA 1
ATOM 588 C C . HIS A 1 74 ? 2.359 0.938 -13.470 1.00 72.25 74 HIS A C 1
ATOM 590 O O . HIS A 1 74 ? 1.943 1.066 -14.617 1.00 72.25 74 HIS A O 1
ATOM 596 N N . PRO A 1 75 ? 2.432 2.000 -12.645 1.00 65.94 75 PRO A N 1
ATOM 597 C CA . PRO A 1 75 ? 1.981 3.339 -13.036 1.00 65.94 75 PRO A CA 1
ATOM 598 C C . PRO A 1 75 ? 2.904 4.029 -14.051 1.00 65.94 75 PRO A C 1
ATOM 600 O O . PRO A 1 75 ? 2.508 5.036 -14.627 1.00 65.94 75 PRO A O 1
ATOM 603 N N . ARG A 1 76 ? 4.132 3.530 -14.246 1.00 67.69 76 ARG A N 1
ATOM 604 C CA . ARG A 1 76 ? 5.043 3.959 -15.312 1.00 67.69 76 ARG A CA 1
ATOM 605 C C . ARG A 1 76 ? 5.470 2.724 -16.089 1.00 67.69 76 ARG A C 1
ATOM 607 O O . ARG A 1 76 ? 6.081 1.829 -15.508 1.00 67.69 76 ARG A O 1
ATOM 614 N N . VAL A 1 77 ? 5.126 2.695 -17.369 1.00 68.44 77 VAL A N 1
ATOM 615 C CA . VAL A 1 77 ? 5.729 1.791 -18.347 1.00 68.44 77 VAL A CA 1
ATOM 616 C C . VAL A 1 77 ? 6.970 2.505 -18.867 1.00 68.44 77 VAL A C 1
ATOM 618 O O . VAL A 1 77 ? 6.880 3.660 -19.271 1.00 68.44 77 VAL A O 1
ATOM 621 N N . THR A 1 78 ? 8.125 1.853 -18.788 1.00 76.50 78 THR A N 1
ATOM 622 C CA . THR A 1 78 ? 9.351 2.342 -19.424 1.00 76.50 78 THR A CA 1
ATOM 623 C C . THR A 1 78 ? 9.513 1.569 -20.722 1.00 76.50 78 THR A C 1
ATOM 625 O O . THR A 1 78 ? 9.574 0.341 -20.686 1.00 76.50 78 THR A O 1
ATOM 628 N N . VAL A 1 79 ? 9.552 2.275 -21.848 1.00 80.94 79 VAL A N 1
ATOM 629 C CA . VAL A 1 79 ? 9.897 1.697 -23.149 1.00 80.94 79 VAL A CA 1
ATOM 630 C C . VAL A 1 79 ? 11.390 1.931 -23.351 1.00 80.94 79 VAL A C 1
ATOM 632 O O . VAL A 1 79 ? 11.839 3.074 -23.329 1.00 80.94 79 VAL A O 1
ATOM 635 N N . ASP A 1 80 ? 12.167 0.854 -23.471 1.00 84.81 80 ASP A N 1
ATOM 636 C CA . ASP A 1 80 ? 13.583 0.951 -23.822 1.00 84.81 80 ASP A CA 1
ATOM 637 C C . ASP A 1 80 ? 13.707 1.074 -25.342 1.00 84.81 80 ASP A C 1
ATOM 639 O O . ASP A 1 80 ? 13.410 0.133 -26.079 1.00 84.81 80 ASP A O 1
ATOM 643 N N . THR A 1 81 ? 14.091 2.261 -25.804 1.00 90.81 81 THR A N 1
ATOM 644 C CA . THR A 1 81 ? 14.284 2.557 -27.226 1.00 90.81 81 THR A CA 1
ATOM 645 C C . THR A 1 81 ? 15.750 2.480 -27.647 1.00 90.81 81 THR A C 1
ATOM 647 O O . THR A 1 81 ? 16.082 2.805 -28.790 1.00 90.81 81 THR A O 1
ATOM 650 N N . ALA A 1 82 ? 16.648 2.028 -26.763 1.00 86.94 82 ALA A N 1
ATOM 651 C CA . ALA A 1 82 ? 18.056 1.862 -27.091 1.00 86.94 82 ALA A CA 1
ATOM 652 C C . ALA A 1 82 ? 18.235 0.846 -28.232 1.00 86.94 82 ALA A C 1
ATOM 654 O O . ALA A 1 82 ? 17.778 -0.293 -28.166 1.00 86.94 82 ALA A O 1
ATOM 655 N N . GLY A 1 83 ? 18.913 1.268 -29.302 1.00 90.00 83 GLY A N 1
ATOM 656 C CA . GLY A 1 83 ? 19.131 0.439 -30.492 1.00 90.00 83 GLY A CA 1
ATOM 657 C C . GLY A 1 83 ? 17.928 0.334 -31.438 1.00 90.00 83 GLY A C 1
ATOM 658 O O . GLY A 1 83 ? 18.026 -0.374 -32.439 1.00 90.00 83 GLY A O 1
ATOM 659 N N . LEU A 1 84 ? 16.822 1.034 -31.158 1.00 92.50 84 LEU A N 1
ATOM 660 C CA . LEU A 1 84 ? 15.696 1.176 -32.083 1.00 92.50 84 LEU A CA 1
ATOM 661 C C . LEU A 1 84 ? 15.874 2.394 -33.000 1.00 92.50 84 LEU A C 1
ATOM 663 O O . LEU A 1 84 ? 16.842 3.151 -32.889 1.00 92.50 84 LEU A O 1
ATOM 667 N N . THR A 1 85 ? 14.945 2.570 -33.941 1.00 93.19 85 THR A N 1
ATOM 668 C CA . THR A 1 85 ? 14.970 3.715 -34.853 1.00 93.19 85 THR A CA 1
ATOM 669 C C . THR A 1 85 ? 14.703 5.027 -34.099 1.00 93.19 85 THR A C 1
ATOM 671 O O . THR A 1 85 ? 14.060 5.007 -33.043 1.00 93.19 85 THR A O 1
ATOM 674 N N . PRO A 1 86 ? 15.171 6.182 -34.608 1.00 90.12 86 PRO A N 1
ATOM 675 C CA . PRO A 1 86 ? 14.887 7.482 -33.998 1.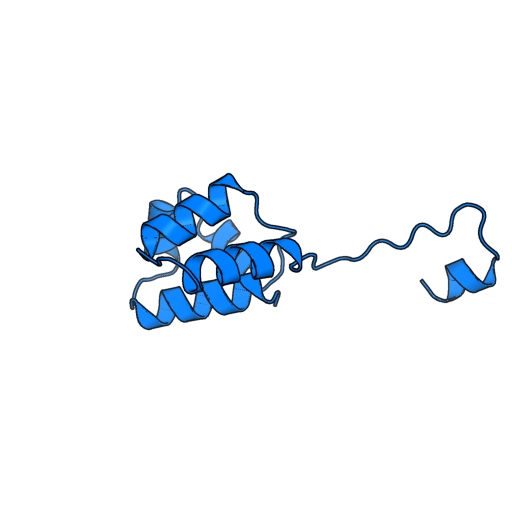00 90.12 86 PRO A CA 1
ATOM 676 C C . PRO A 1 86 ? 13.389 7.717 -33.751 1.00 90.12 86 PRO A C 1
ATOM 678 O O . PRO A 1 86 ? 13.011 8.161 -32.667 1.00 90.12 86 PRO A O 1
ATOM 681 N N . GLU A 1 87 ? 12.533 7.303 -34.690 1.00 92.06 87 GLU A N 1
ATOM 682 C CA . GLU A 1 87 ? 11.073 7.437 -34.597 1.00 92.06 87 GLU A CA 1
ATOM 683 C C . GLU A 1 87 ? 10.496 6.676 -33.392 1.00 92.06 87 GLU A C 1
ATOM 685 O O . GLU A 1 87 ? 9.505 7.100 -32.803 1.00 92.06 87 GLU A O 1
ATOM 690 N N . ALA A 1 88 ? 11.127 5.571 -32.975 1.00 86.31 88 ALA A N 1
ATOM 691 C CA . ALA A 1 88 ? 10.711 4.824 -31.790 1.00 86.31 88 ALA A CA 1
ATOM 692 C C . ALA A 1 88 ? 10.935 5.614 -30.490 1.00 86.31 88 ALA A C 1
ATOM 694 O O . ALA A 1 88 ? 10.170 5.447 -29.547 1.00 86.31 88 ALA A O 1
ATOM 695 N N . THR A 1 89 ? 11.951 6.485 -30.440 1.00 86.50 89 THR A N 1
ATOM 696 C CA . THR A 1 89 ? 12.203 7.380 -29.294 1.00 86.50 89 THR A CA 1
ATOM 697 C C . THR A 1 89 ? 11.290 8.602 -29.319 1.00 86.50 89 THR A C 1
ATOM 699 O O . THR A 1 89 ? 10.880 9.073 -28.264 1.00 86.50 89 THR A O 1
ATOM 702 N N . GLU A 1 90 ? 10.929 9.102 -30.501 1.00 85.94 90 GLU A N 1
ATOM 703 C CA . GLU A 1 90 ? 9.985 10.222 -30.645 1.00 85.94 90 GLU A CA 1
ATOM 704 C C . GLU A 1 90 ? 8.559 9.874 -30.181 1.00 85.94 90 GLU A C 1
ATOM 706 O O . GLU A 1 90 ? 7.800 10.765 -29.800 1.00 85.94 90 GLU A O 1
ATOM 711 N N . LEU A 1 91 ? 8.198 8.586 -30.200 1.00 82.56 91 LEU A N 1
ATOM 712 C CA . LEU A 1 91 ? 6.862 8.076 -29.867 1.00 82.56 91 LEU A CA 1
ATOM 713 C C . LEU A 1 91 ? 6.750 7.427 -28.469 1.00 82.56 91 LEU A C 1
ATOM 715 O O . LEU A 1 91 ? 5.664 6.949 -28.128 1.00 82.56 91 LEU A O 1
ATOM 719 N N . ALA A 1 92 ? 7.837 7.372 -27.689 1.00 71.88 92 ALA A N 1
ATOM 720 C CA . ALA A 1 92 ? 7.915 6.712 -26.374 1.00 71.88 92 ALA A CA 1
ATOM 721 C C . ALA A 1 92 ? 7.603 7.652 -25.195 1.00 71.88 92 ALA A C 1
ATOM 723 O O . ALA A 1 92 ? 6.950 7.180 -24.232 1.00 71.88 92 ALA A O 1
#

Secondary structure (DSSP, 8-state):
--HHHHHHHHHHHHHT--HHHHHHHTTS-HHHHHHHHTT-S-SPPHHHHHHHHHHHT--THHHHHHHHHHHH--S-PPP--TTS-HHHHHT-

Sequence (92 aa):
MTPFGRRVRELRARKGVTLSEMAHAVGVTPTYLSALENGKRGRPTWPLVQRVIAYFNVIWDEAEDLQRLAEVSHPRVTVDTAGLTPEATELA

pLDDT: mean 91.77, std 7.34, range [65.94, 98.44]

Radius of gyration: 16.04 Å; Cα contacts (8 Å, |Δi|>4): 91; chains: 1; bounding box: 36×28×46 Å